Protein AF-A0A811YL05-F1 (afdb_monomer_lite)

pLDDT: mean 79.43, std 15.58, range [33.38, 92.56]

InterPro domains:
  IPR012340 Nucleic acid-binding, OB-fold [G3DSA:2.40.50.140] (1-65)
  IPR012340 Nucleic acid-binding, OB-fold [SSF50249] (3-59)
  IPR013970 Replication factor A protein 3 [PF08661] (5-58)

Secondary structure (DSSP, 8-state):
---GGGS-PEEE-HHHHGG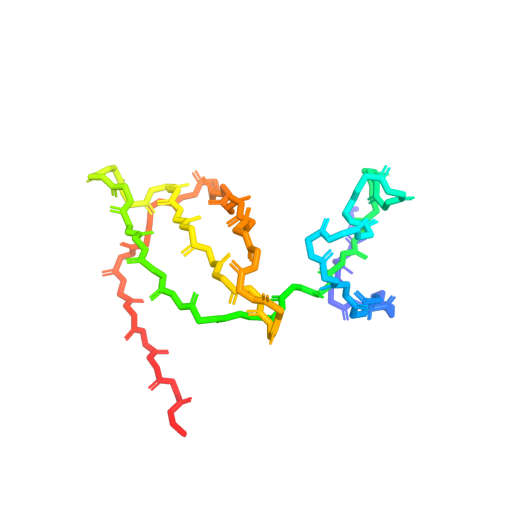GTTS-EEE--EEEEE-TTSSEEEEE-TTS-EEEEE-SS---------

Structure (mmCIF, N/CA/C/O backbone):
data_AF-A0A811YL05-F1
#
_entry.id   AF-A0A811YL05-F1
#
loop_
_atom_site.group_PDB
_atom_site.id
_atom_site.type_symbol
_atom_site.label_atom_id
_atom_site.label_alt_id
_atom_site.label_comp_id
_atom_site.label_asym_id
_atom_site.label_entity_id
_atom_site.label_seq_id
_atom_site.pdbx_PDB_ins_code
_atom_site.Cartn_x
_atom_site.Cartn_y
_atom_site.Cartn_z
_atom_site.occupancy
_atom_site.B_iso_or_equiv
_atom_site.auth_seq_id
_atom_site.auth_comp_id
_atom_site.auth_asym_id
_atom_site.auth_atom_id
_atom_site.pdbx_PDB_model_num
ATOM 1 N N . MET A 1 1 ? -16.672 18.465 1.478 1.00 49.34 1 MET A N 1
ATOM 2 C CA . MET A 1 1 ? -15.659 17.405 1.318 1.00 49.34 1 MET A CA 1
ATOM 3 C C . MET A 1 1 ? -15.692 17.059 -0.157 1.00 49.34 1 MET A C 1
ATOM 5 O O . MET A 1 1 ? -16.750 16.660 -0.617 1.00 49.34 1 MET A O 1
ATOM 9 N N . VAL A 1 2 ? -14.657 17.419 -0.918 1.00 51.06 2 VAL A N 1
ATOM 10 C CA . VAL A 1 2 ? -14.659 17.201 -2.375 1.00 51.06 2 VAL A CA 1
ATOM 11 C C . VAL A 1 2 ? -14.526 15.707 -2.603 1.00 51.06 2 VAL A C 1
ATOM 13 O O . VAL A 1 2 ? -13.599 15.091 -2.075 1.00 51.06 2 VAL A O 1
ATOM 16 N N . ASP A 1 3 ? -15.478 15.128 -3.322 1.00 58.00 3 ASP A N 1
ATOM 17 C CA . ASP A 1 3 ? -15.414 13.722 -3.669 1.00 58.00 3 ASP A CA 1
ATOM 18 C C . ASP A 1 3 ? -14.224 13.508 -4.614 1.00 58.00 3 ASP A C 1
ATOM 20 O O . ASP A 1 3 ? -14.123 14.120 -5.679 1.00 58.00 3 ASP A O 1
ATOM 24 N N . ILE A 1 4 ? -13.270 12.675 -4.195 1.00 63.78 4 ILE A N 1
ATOM 25 C CA . ILE A 1 4 ? -12.031 12.416 -4.941 1.00 63.78 4 ILE A CA 1
ATOM 26 C C . ILE A 1 4 ? -12.338 11.776 -6.313 1.00 63.78 4 ILE A C 1
ATOM 28 O O . ILE A 1 4 ? -11.470 11.761 -7.187 1.00 63.78 4 ILE A O 1
ATOM 32 N N . MET A 1 5 ? -13.553 11.254 -6.543 1.00 61.50 5 MET A N 1
ATOM 33 C CA . MET A 1 5 ? -13.974 10.741 -7.851 1.00 61.50 5 MET A CA 1
ATOM 34 C C . MET A 1 5 ? -14.164 11.831 -8.913 1.00 61.50 5 MET A C 1
ATOM 36 O O . MET A 1 5 ? -14.049 11.511 -10.092 1.00 61.50 5 MET A O 1
ATOM 40 N N . GLU A 1 6 ? -14.400 13.092 -8.536 1.00 60.53 6 GLU A N 1
ATOM 41 C CA . GLU A 1 6 ? -14.556 14.197 -9.500 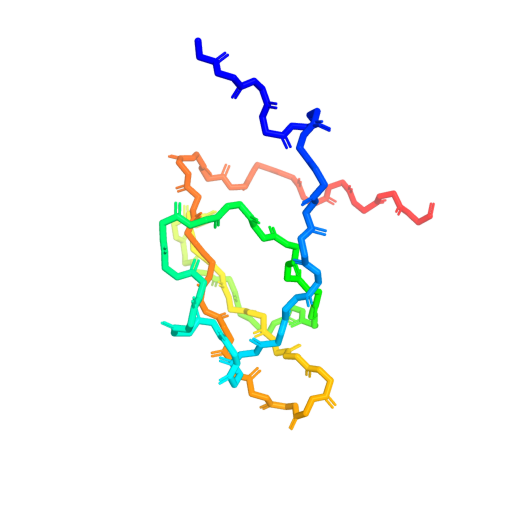1.00 60.53 6 GLU A CA 1
ATOM 42 C C . GLU A 1 6 ? -13.225 14.856 -9.898 1.00 60.53 6 GLU A C 1
ATOM 44 O O . GLU A 1 6 ? -13.175 15.683 -10.810 1.00 60.53 6 GLU A O 1
ATOM 49 N N . LEU A 1 7 ? -12.121 14.488 -9.241 1.00 62.88 7 LEU A N 1
ATOM 50 C CA . LEU A 1 7 ? -10.793 15.023 -9.531 1.00 62.88 7 LEU A CA 1
ATOM 51 C C . LEU A 1 7 ? -10.066 14.148 -10.560 1.00 62.88 7 LEU A C 1
ATOM 53 O O . LEU A 1 7 ? -10.058 12.921 -10.460 1.00 62.88 7 LEU A O 1
ATOM 57 N N . SER A 1 8 ? -9.397 14.779 -11.531 1.00 66.38 8 SER A N 1
ATOM 58 C CA . SER A 1 8 ? -8.517 14.073 -12.469 1.00 66.38 8 SER A CA 1
ATOM 59 C C . SER A 1 8 ? -7.341 13.468 -11.702 1.00 66.38 8 SER A C 1
ATOM 61 O O . SER A 1 8 ? -6.420 14.176 -11.297 1.00 66.38 8 SER A O 1
ATOM 63 N N . LYS A 1 9 ? -7.376 12.153 -11.484 1.00 71.62 9 LYS A N 1
ATOM 64 C CA . LYS A 1 9 ? -6.323 11.426 -10.772 1.00 71.62 9 LYS A CA 1
ATOM 65 C C . LYS A 1 9 ? -5.142 11.211 -11.707 1.00 71.62 9 LYS A C 1
ATOM 67 O O . LYS A 1 9 ? -5.292 10.637 -12.785 1.00 71.62 9 LYS A O 1
ATOM 72 N N . LEU A 1 10 ? -3.965 11.663 -11.293 1.00 77.94 10 LEU A N 1
ATOM 73 C CA . LEU A 1 10 ? -2.735 11.380 -12.022 1.00 77.94 10 LEU A CA 1
ATOM 74 C C . LEU A 1 10 ? -2.345 9.920 -11.802 1.00 77.94 10 LEU A C 1
ATOM 76 O O . LEU A 1 10 ? -2.350 9.436 -10.670 1.00 77.94 10 LEU A O 1
ATOM 80 N N . HIS A 1 11 ? -2.031 9.224 -12.893 1.00 80.62 11 HIS A N 1
ATOM 81 C CA . HIS A 1 11 ? -1.465 7.885 -12.822 1.00 80.62 11 HIS A CA 1
ATOM 82 C C . HIS A 1 11 ? 0.001 8.002 -12.404 1.00 80.62 11 HIS A C 1
ATOM 84 O O . HIS A 1 11 ? 0.784 8.659 -13.091 1.00 80.62 11 HIS A O 1
ATOM 90 N N . VAL A 1 12 ? 0.348 7.401 -11.269 1.00 83.56 12 VAL A N 1
ATOM 91 C CA . VAL A 1 12 ? 1.685 7.483 -10.673 1.00 83.56 12 VAL A CA 1
ATOM 92 C C . VAL A 1 12 ? 2.266 6.088 -10.461 1.00 83.56 12 VAL A C 1
ATOM 94 O O . VAL A 1 12 ? 1.532 5.124 -10.245 1.00 83.56 12 VAL A O 1
ATOM 97 N N . ASN A 1 13 ? 3.592 6.003 -10.521 1.00 84.19 13 ASN A N 1
ATOM 98 C CA . ASN A 1 13 ? 4.380 4.831 -10.137 1.00 84.19 13 ASN A CA 1
ATOM 99 C C . ASN A 1 13 ? 5.050 5.073 -8.774 1.00 84.19 13 ASN A C 1
ATOM 101 O O . ASN A 1 13 ? 4.980 6.178 -8.227 1.00 84.19 13 ASN A O 1
ATOM 105 N N . ASP A 1 14 ? 5.737 4.065 -8.235 1.00 84.81 14 ASP A N 1
ATOM 106 C CA . ASP A 1 14 ? 6.376 4.183 -6.918 1.00 84.81 14 ASP A CA 1
ATOM 107 C C . ASP A 1 14 ? 7.471 5.265 -6.917 1.00 84.81 14 ASP A C 1
ATOM 109 O O . ASP A 1 14 ? 7.561 6.102 -6.019 1.00 84.81 14 ASP A O 1
ATOM 113 N N . SER A 1 15 ? 8.223 5.348 -8.018 1.00 83.50 15 SER A N 1
ATOM 114 C CA . SER A 1 15 ? 9.302 6.323 -8.224 1.00 83.50 15 SER A CA 1
ATOM 115 C C . SER A 1 15 ? 8.861 7.788 -8.123 1.00 83.50 15 SER A C 1
ATOM 117 O O . SER A 1 15 ? 9.669 8.660 -7.804 1.00 83.50 15 SER A O 1
ATOM 119 N N . THR A 1 16 ? 7.601 8.083 -8.445 1.00 83.69 16 THR A N 1
ATOM 120 C CA . THR A 1 16 ? 7.060 9.450 -8.459 1.00 83.69 16 THR A CA 1
ATOM 121 C C . THR A 1 16 ? 6.177 9.749 -7.254 1.00 83.69 16 THR A C 1
ATOM 123 O O . THR A 1 16 ? 5.829 10.909 -7.046 1.00 83.69 16 THR A O 1
ATOM 126 N N . LEU A 1 17 ? 5.883 8.755 -6.409 1.00 84.50 17 LEU A N 1
ATOM 127 C CA . LEU A 1 17 ? 4.968 8.878 -5.273 1.00 84.50 17 LEU A CA 1
ATOM 128 C C . LEU A 1 17 ? 5.359 10.025 -4.324 1.00 84.50 17 LEU A C 1
ATOM 130 O O . LEU A 1 17 ? 4.507 10.804 -3.899 1.00 84.50 17 LEU A O 1
ATOM 134 N N . ALA A 1 18 ? 6.660 10.201 -4.073 1.00 86.25 18 ALA A N 1
ATOM 135 C CA . ALA A 1 18 ? 7.189 11.269 -3.221 1.00 86.25 18 ALA A CA 1
ATOM 136 C C . ALA A 1 18 ? 6.909 12.692 -3.749 1.00 86.25 18 ALA A C 1
ATOM 138 O O . ALA A 1 18 ? 6.905 13.648 -2.979 1.00 86.25 18 ALA A O 1
ATOM 139 N N . GLN A 1 19 ? 6.660 12.854 -5.051 1.00 87.69 19 GLN A N 1
ATOM 140 C CA . GLN A 1 19 ? 6.335 14.150 -5.658 1.00 87.69 19 GLN A CA 1
ATOM 141 C C . GLN A 1 19 ? 4.839 14.492 -5.536 1.00 87.69 19 GLN A C 1
ATOM 143 O O . GLN A 1 19 ? 4.456 15.649 -5.710 1.00 87.69 19 GLN A O 1
ATOM 148 N N . PHE A 1 20 ? 3.993 13.505 -5.214 1.00 84.81 20 PHE A N 1
ATOM 149 C CA . PHE A 1 20 ? 2.533 13.628 -5.146 1.00 84.81 20 PHE A CA 1
ATOM 150 C C . PHE A 1 20 ? 1.973 13.493 -3.723 1.00 84.81 20 PHE A C 1
ATOM 152 O O . PHE A 1 20 ? 0.805 13.151 -3.542 1.00 84.81 20 PHE A O 1
ATOM 159 N N . ILE A 1 21 ? 2.784 13.792 -2.706 1.00 86.00 21 ILE A N 1
ATOM 160 C CA . ILE A 1 21 ? 2.347 13.800 -1.303 1.00 86.00 21 ILE A CA 1
ATOM 161 C C . ILE A 1 21 ? 1.139 14.736 -1.139 1.00 86.00 21 ILE A C 1
ATOM 163 O O . ILE A 1 21 ? 1.120 15.838 -1.691 1.00 86.00 21 ILE A O 1
ATOM 167 N N . ASP A 1 22 ? 0.142 14.274 -0.380 1.00 85.81 22 ASP A N 1
ATOM 168 C CA . ASP A 1 22 ? -1.118 14.980 -0.085 1.00 85.81 22 ASP A CA 1
ATOM 169 C C . ASP A 1 22 ? -2.010 15.260 -1.315 1.00 85.81 22 ASP A C 1
ATOM 171 O O . ASP A 1 22 ? -2.974 16.021 -1.250 1.00 85.81 22 ASP A O 1
ATOM 175 N N . ARG A 1 23 ? -1.721 14.633 -2.466 1.00 85.12 23 ARG A N 1
ATOM 176 C CA . ARG A 1 23 ? -2.517 14.769 -3.695 1.00 85.12 23 ARG A CA 1
ATOM 177 C C . ARG A 1 23 ? -3.262 13.473 -4.023 1.00 85.12 23 ARG A C 1
ATOM 179 O O . ARG A 1 23 ? -2.738 12.384 -3.793 1.00 85.12 23 ARG A O 1
ATOM 186 N N . PRO A 1 24 ? -4.466 13.557 -4.615 1.00 82.25 24 PRO A N 1
ATOM 187 C CA . PRO A 1 24 ? -5.172 12.377 -5.091 1.00 82.25 24 PRO A CA 1
ATOM 188 C C . PRO A 1 24 ? -4.445 11.772 -6.297 1.00 82.25 24 PRO A C 1
ATOM 190 O O . PRO A 1 24 ? -4.190 12.452 -7.294 1.00 82.25 24 PRO A O 1
ATOM 193 N N . VAL A 1 25 ? -4.151 10.477 -6.222 1.00 87.19 25 VAL A N 1
ATOM 194 C CA . VAL A 1 25 ? -3.438 9.732 -7.266 1.00 87.19 25 VAL A CA 1
ATOM 195 C C . VAL A 1 25 ? -4.145 8.422 -7.603 1.00 87.19 25 VAL A C 1
ATOM 197 O O . VAL A 1 25 ? -4.925 7.890 -6.812 1.00 87.19 25 VAL A O 1
ATOM 200 N N . CYS A 1 26 ? -3.863 7.898 -8.793 1.00 89.12 26 CYS A N 1
ATOM 201 C CA . CYS A 1 26 ? -4.172 6.530 -9.187 1.00 89.12 26 CYS A CA 1
ATOM 202 C C . CYS A 1 26 ? -2.870 5.734 -9.217 1.00 89.12 26 CYS A C 1
ATOM 204 O O . CYS A 1 26 ? -2.001 6.022 -10.037 1.00 89.12 26 CYS A O 1
ATOM 206 N N . PHE A 1 27 ? -2.752 4.726 -8.358 1.00 87.38 27 PHE A N 1
ATOM 207 C CA . PHE A 1 27 ? -1.638 3.785 -8.373 1.00 87.38 27 PHE A CA 1
ATOM 208 C C . PHE A 1 27 ? -2.132 2.444 -8.913 1.00 87.38 27 PHE A C 1
ATOM 210 O O . PHE A 1 27 ? -3.080 1.871 -8.372 1.00 87.38 27 PHE A O 1
ATOM 217 N N . VAL A 1 28 ? -1.514 1.951 -9.985 1.00 87.94 28 VAL A N 1
ATOM 218 C CA . VAL A 1 28 ? -1.852 0.659 -10.591 1.00 87.94 28 VAL A CA 1
ATOM 219 C C . VAL A 1 28 ? -0.660 -0.268 -10.440 1.00 87.94 28 VAL A C 1
ATOM 221 O O . VAL A 1 28 ? 0.452 0.060 -10.843 1.00 87.94 28 VAL A O 1
ATOM 224 N N . GLY A 1 29 ? -0.901 -1.445 -9.873 1.00 89.75 29 GLY A N 1
ATOM 225 C CA . GLY A 1 29 ? 0.148 -2.421 -9.638 1.00 89.75 29 GLY A CA 1
ATOM 226 C C . GLY A 1 29 ? -0.394 -3.820 -9.397 1.00 89.75 29 GLY A C 1
ATOM 227 O O . GLY A 1 29 ? -1.594 -4.030 -9.205 1.00 89.75 29 GLY A O 1
ATOM 228 N N . ARG A 1 30 ? 0.516 -4.78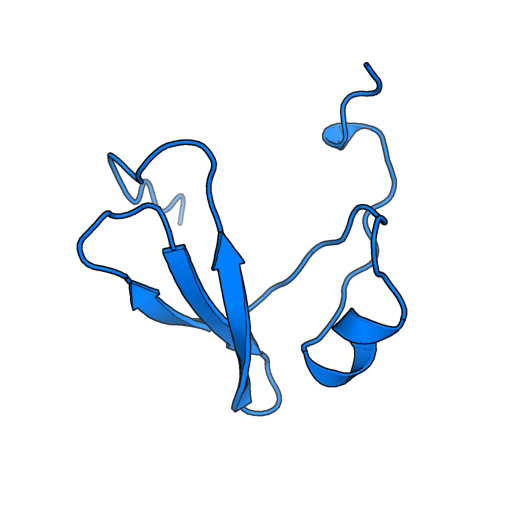9 -9.416 1.00 91.38 30 ARG A N 1
ATOM 229 C CA . ARG A 1 30 ? 0.266 -6.172 -9.024 1.00 91.38 30 ARG A CA 1
ATOM 230 C C . ARG A 1 30 ? 0.200 -6.259 -7.508 1.00 91.38 30 ARG A C 1
ATOM 232 O O . ARG A 1 30 ? 1.060 -5.728 -6.823 1.00 91.38 30 ARG A O 1
ATOM 239 N N . LEU A 1 31 ? -0.797 -6.958 -6.984 1.00 90.75 31 LEU A N 1
ATOM 240 C CA . LEU A 1 31 ? -0.866 -7.245 -5.558 1.00 90.75 31 LEU A CA 1
ATOM 241 C C . LEU A 1 31 ? 0.199 -8.269 -5.160 1.00 90.75 31 LEU A C 1
ATOM 243 O O . LEU A 1 31 ? 0.150 -9.408 -5.616 1.00 90.75 31 LEU A O 1
ATOM 247 N N . GLU A 1 32 ? 1.110 -7.868 -4.277 1.00 92.25 32 GLU A N 1
ATOM 248 C CA . GLU A 1 32 ? 2.184 -8.732 -3.774 1.00 92.25 32 GLU A CA 1
ATOM 249 C C . GLU A 1 32 ? 1.831 -9.358 -2.430 1.00 92.25 32 GLU A C 1
ATOM 251 O O . GLU A 1 32 ? 2.013 -10.553 -2.202 1.00 92.25 32 GLU A O 1
ATOM 256 N N . LYS A 1 33 ? 1.341 -8.538 -1.496 1.00 91.06 33 LYS A N 1
ATOM 257 C CA . LYS A 1 33 ? 1.130 -8.968 -0.114 1.00 91.06 33 LYS A CA 1
ATOM 258 C C . LYS A 1 33 ? -0.023 -8.223 0.523 1.00 91.06 33 LYS A C 1
ATOM 260 O O . LYS A 1 33 ? -0.136 -7.013 0.377 1.00 91.06 33 LYS A O 1
ATOM 265 N N . ILE A 1 34 ? -0.824 -8.936 1.306 1.00 90.06 34 ILE A N 1
ATOM 266 C CA . ILE A 1 34 ? -1.861 -8.353 2.159 1.00 90.06 34 ILE A CA 1
ATOM 267 C C . ILE A 1 34 ? -1.415 -8.506 3.616 1.00 90.06 34 ILE A C 1
ATOM 269 O O . ILE A 1 34 ? -0.914 -9.558 4.019 1.00 90.06 34 ILE A O 1
ATOM 273 N N . HIS A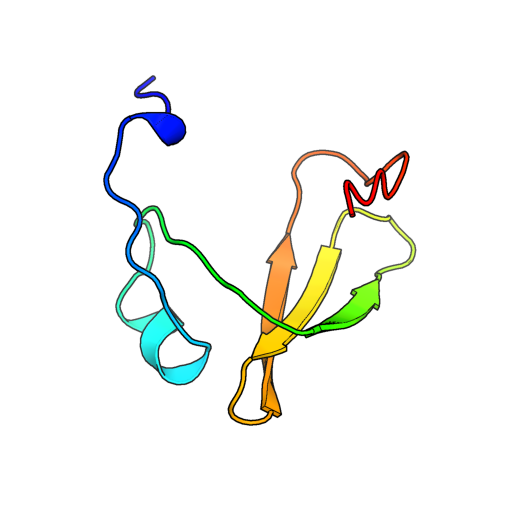 1 35 ? -1.564 -7.450 4.409 1.00 89.62 35 HIS A N 1
ATOM 274 C CA . HIS A 1 35 ? -1.313 -7.495 5.844 1.00 89.62 35 HIS A CA 1
ATOM 275 C C . HIS A 1 35 ? -2.425 -8.268 6.568 1.00 89.62 35 HIS A C 1
ATOM 277 O O . HIS A 1 35 ? -3.583 -8.217 6.165 1.00 89.62 35 HIS A O 1
ATOM 283 N N . LEU A 1 36 ? -2.101 -8.931 7.684 1.00 87.81 36 LEU A N 1
ATOM 284 C CA . LEU A 1 36 ? -3.048 -9.777 8.433 1.00 87.81 36 LEU A CA 1
ATOM 285 C C . LEU A 1 36 ? -4.306 -9.030 8.900 1.00 87.81 36 LEU A C 1
ATOM 287 O O . LEU A 1 36 ? -5.368 -9.625 9.030 1.00 87.81 36 LEU A O 1
ATOM 291 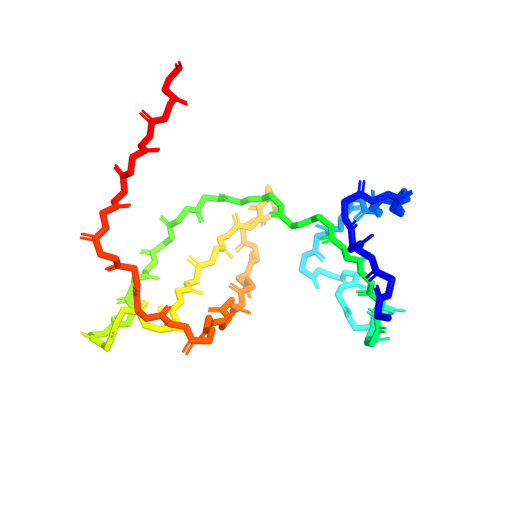N N . THR A 1 37 ? -4.198 -7.721 9.134 1.00 87.06 37 THR A N 1
ATOM 292 C CA . THR A 1 37 ? -5.338 -6.874 9.520 1.00 87.06 37 THR A CA 1
ATOM 293 C C . THR A 1 37 ? -6.284 -6.564 8.361 1.00 87.06 37 THR A C 1
ATOM 295 O O . THR A 1 37 ? -7.346 -6.003 8.601 1.00 87.06 37 THR A O 1
ATOM 298 N N . GLY A 1 38 ? -5.889 -6.831 7.111 1.00 86.56 38 GLY A N 1
ATOM 299 C CA . GLY A 1 38 ? -6.637 -6.457 5.908 1.00 86.56 38 GLY A CA 1
ATOM 300 C C . GLY A 1 38 ? -6.698 -4.948 5.638 1.00 86.56 38 GLY A C 1
ATOM 301 O O . GLY A 1 38 ? -7.356 -4.538 4.688 1.00 86.56 38 GLY A O 1
ATOM 302 N N . LYS A 1 39 ? -6.027 -4.125 6.459 1.00 89.00 39 LYS A N 1
ATOM 303 C CA . LYS A 1 39 ? -5.996 -2.654 6.348 1.00 89.00 39 LYS A CA 1
ATOM 304 C C . LYS A 1 39 ? -4.795 -2.112 5.579 1.00 89.00 39 LYS A C 1
ATOM 306 O O . LYS A 1 39 ? -4.669 -0.909 5.406 1.00 89.00 39 LYS A O 1
ATOM 311 N N . MET A 1 40 ? -3.886 -2.984 5.169 1.00 90.19 40 MET A N 1
ATOM 312 C CA . MET A 1 40 ? -2.693 -2.594 4.434 1.00 90.19 40 MET A CA 1
ATOM 313 C C . MET A 1 40 ? -2.354 -3.680 3.429 1.00 90.19 40 MET A C 1
ATOM 315 O O . MET A 1 40 ? -2.459 -4.869 3.740 1.00 90.19 40 MET A O 1
ATOM 319 N N . PHE A 1 41 ? -1.927 -3.289 2.239 1.00 92.50 41 PHE A N 1
ATOM 320 C CA . PHE A 1 41 ? -1.398 -4.208 1.244 1.00 92.50 41 PHE A CA 1
ATOM 321 C C . PHE A 1 41 ? -0.299 -3.543 0.417 1.00 92.50 41 PHE A C 1
ATOM 323 O O . PHE A 1 41 ? -0.177 -2.323 0.381 1.00 92.50 41 PHE A O 1
ATOM 330 N N . ILE A 1 42 ? 0.534 -4.366 -0.210 1.00 92.00 42 ILE A N 1
ATOM 331 C CA . ILE A 1 42 ? 1.662 -3.937 -1.032 1.00 92.00 42 ILE A CA 1
ATOM 332 C C . ILE A 1 42 ? 1.314 -4.206 -2.491 1.00 92.00 42 ILE A C 1
ATOM 334 O O . ILE A 1 42 ? 0.916 -5.323 -2.840 1.00 92.00 42 ILE A O 1
ATOM 338 N N . LEU A 1 43 ? 1.483 -3.183 -3.324 1.00 92.56 43 LEU A N 1
ATOM 339 C CA . LEU A 1 43 ? 1.388 -3.273 -4.772 1.00 92.56 43 LEU A CA 1
ATOM 340 C C . LEU A 1 43 ? 2.778 -3.105 -5.392 1.00 92.56 43 LEU A C 1
ATOM 342 O O . LEU A 1 43 ? 3.478 -2.157 -5.050 1.00 92.56 43 LEU A O 1
ATOM 346 N N . SER A 1 44 ? 3.155 -3.963 -6.334 1.00 91.50 44 SER A N 1
ATOM 347 C CA . SER A 1 44 ? 4.299 -3.721 -7.214 1.00 91.50 44 SER A CA 1
ATOM 348 C C . SER A 1 44 ? 3.854 -3.020 -8.487 1.00 91.50 44 SER A C 1
ATOM 350 O O . SER A 1 44 ? 2.931 -3.481 -9.161 1.00 91.50 44 SER A O 1
ATOM 352 N N . ASP A 1 45 ? 4.507 -1.923 -8.846 1.00 88.56 45 ASP A N 1
ATOM 353 C CA . ASP A 1 45 ? 4.288 -1.253 -10.126 1.00 88.56 45 ASP A CA 1
ATOM 354 C C . ASP A 1 45 ? 4.891 -2.042 -11.312 1.00 88.56 45 ASP A C 1
ATOM 356 O O . ASP A 1 45 ? 5.450 -3.133 -11.163 1.00 88.56 45 ASP A O 1
ATOM 360 N N . GLY A 1 46 ? 4.770 -1.497 -12.527 1.00 83.75 46 GLY A N 1
ATOM 361 C CA . GLY A 1 46 ? 5.324 -2.105 -13.745 1.00 83.75 46 GLY A CA 1
ATOM 362 C C . GLY A 1 46 ? 6.858 -2.141 -13.814 1.00 83.75 46 GLY A C 1
ATOM 363 O O . GLY A 1 46 ? 7.401 -2.832 -14.673 1.00 83.75 46 GLY A O 1
ATOM 364 N N . GLU A 1 47 ? 7.555 -1.430 -12.926 1.00 86.75 47 GLU A N 1
ATOM 365 C CA . GLU A 1 47 ? 9.015 -1.464 -12.790 1.00 86.75 47 GLU A CA 1
ATOM 366 C C . GLU A 1 47 ? 9.472 -2.468 -11.716 1.00 86.75 47 GLU A C 1
ATOM 368 O O . GLU A 1 47 ? 10.673 -2.668 -11.533 1.00 86.75 47 GLU A O 1
ATOM 373 N N . GLY A 1 48 ? 8.534 -3.116 -11.014 1.00 86.69 48 GLY A N 1
ATOM 374 C CA . GLY A 1 48 ? 8.821 -4.034 -9.913 1.00 86.69 48 GLY A CA 1
ATOM 375 C C . GLY A 1 48 ? 9.137 -3.332 -8.589 1.00 86.69 48 GLY A C 1
ATOM 376 O O . GLY A 1 48 ? 9.697 -3.961 -7.691 1.00 86.69 48 GLY A O 1
ATOM 377 N N . LYS A 1 49 ? 8.810 -2.041 -8.457 1.00 90.06 49 LYS A N 1
ATOM 378 C CA . LYS A 1 49 ? 8.952 -1.282 -7.208 1.00 90.06 49 LYS A CA 1
ATOM 379 C C . LYS A 1 49 ? 7.674 -1.363 -6.387 1.00 90.06 49 LYS A C 1
ATOM 381 O O . LYS A 1 49 ? 6.579 -1.450 -6.937 1.00 90.06 49 LYS A O 1
ATOM 386 N N . ASN A 1 50 ? 7.817 -1.332 -5.066 1.00 91.38 50 ASN A N 1
ATOM 387 C CA . ASN A 1 50 ? 6.743 -1.674 -4.140 1.00 91.38 50 ASN A CA 1
ATOM 388 C C . ASN A 1 50 ? 6.158 -0.434 -3.465 1.00 91.38 50 ASN A C 1
ATOM 390 O O . ASN A 1 50 ? 6.816 0.169 -2.623 1.00 91.38 50 ASN A O 1
ATOM 394 N N . GLY A 1 51 ? 4.887 -0.155 -3.741 1.00 89.81 51 GLY A N 1
ATOM 395 C CA . GLY A 1 51 ? 4.081 0.828 -3.030 1.00 89.81 51 GLY A CA 1
ATOM 396 C C . GLY A 1 51 ? 3.272 0.184 -1.902 1.00 89.81 51 GLY A C 1
ATOM 397 O O . GLY A 1 51 ? 2.677 -0.883 -2.070 1.00 89.81 51 GLY A O 1
ATOM 398 N N . THR A 1 52 ? 3.223 0.839 -0.742 1.00 91.12 52 THR A N 1
ATOM 399 C CA . THR A 1 52 ? 2.368 0.422 0.382 1.00 91.12 52 THR A CA 1
ATOM 400 C C . THR A 1 52 ? 1.063 1.204 0.352 1.00 91.12 52 THR A C 1
ATOM 402 O O . THR A 1 52 ? 1.076 2.431 0.317 1.00 91.12 52 THR A O 1
ATOM 405 N N . ILE A 1 53 ? -0.062 0.492 0.377 1.00 91.00 53 ILE A N 1
ATOM 406 C CA . ILE A 1 53 ? -1.405 1.067 0.372 1.00 91.00 53 ILE A CA 1
ATOM 407 C C . ILE A 1 53 ? -2.060 0.799 1.721 1.00 91.00 53 ILE A C 1
ATOM 409 O O . ILE A 1 53 ? -2.153 -0.351 2.155 1.00 91.00 53 ILE A O 1
ATOM 413 N N . GLU A 1 54 ? -2.539 1.861 2.360 1.00 91.19 54 GLU A N 1
ATOM 414 C CA . GLU A 1 54 ? -3.286 1.805 3.613 1.00 91.19 54 GLU A CA 1
ATOM 415 C C . GLU A 1 54 ? -4.772 2.074 3.372 1.00 91.19 54 GLU A C 1
ATOM 417 O O . GLU A 1 54 ? -5.162 2.870 2.517 1.00 91.19 54 GLU A O 1
ATOM 422 N N . LEU A 1 55 ? -5.611 1.393 4.144 1.00 87.38 55 LEU A N 1
ATOM 423 C CA . LEU A 1 55 ? -7.059 1.479 4.084 1.00 87.38 55 LEU A CA 1
ATOM 424 C C . LEU A 1 55 ? -7.619 1.897 5.437 1.00 87.38 55 LEU A C 1
ATOM 426 O O . LEU A 1 55 ? -7.168 1.444 6.490 1.00 87.38 55 LEU A O 1
ATOM 430 N N . MET A 1 56 ? -8.681 2.697 5.395 1.00 86.25 56 MET A N 1
ATOM 431 C CA . MET A 1 56 ? -9.423 3.090 6.595 1.00 86.25 56 MET A CA 1
ATOM 432 C C . MET A 1 56 ? -10.148 1.888 7.224 1.00 86.25 56 MET A C 1
ATOM 434 O O . MET A 1 56 ? -10.133 1.698 8.444 1.00 86.25 56 MET A O 1
ATOM 438 N N . GLU A 1 57 ? -10.721 1.029 6.383 1.00 85.69 57 GLU A N 1
ATOM 439 C CA . GLU A 1 57 ? -11.453 -0.174 6.775 1.00 85.69 57 GLU A CA 1
ATOM 440 C C . GLU A 1 57 ? -10.797 -1.427 6.175 1.00 85.69 57 GLU A C 1
ATOM 442 O O . GLU A 1 57 ? -10.215 -1.359 5.091 1.00 85.69 57 GLU A O 1
ATOM 447 N N . PRO A 1 58 ? -10.838 -2.576 6.873 1.00 84.19 58 PRO A N 1
ATOM 448 C CA . PRO A 1 58 ? -10.239 -3.801 6.362 1.00 84.19 58 PRO A CA 1
ATOM 449 C C . PRO A 1 58 ? -10.995 -4.309 5.127 1.00 84.19 58 PRO A C 1
ATOM 451 O O . PRO A 1 58 ? -12.223 -4.243 5.071 1.00 84.19 58 PRO A O 1
ATOM 454 N N . ILE A 1 59 ? -10.276 -4.869 4.150 1.00 79.81 59 ILE A N 1
ATOM 455 C CA . ILE A 1 59 ? -10.909 -5.511 2.987 1.00 79.81 59 ILE A CA 1
ATOM 456 C C . ILE A 1 59 ? -11.735 -6.715 3.453 1.00 79.81 59 ILE A C 1
ATOM 458 O O . ILE A 1 59 ? -11.190 -7.691 3.966 1.00 79.81 59 ILE A O 1
ATOM 462 N N . LEU A 1 60 ? -13.053 -6.648 3.240 1.00 70.19 60 LEU A N 1
ATOM 463 C CA . LEU A 1 60 ? -13.995 -7.724 3.565 1.00 70.19 60 LEU A CA 1
ATOM 464 C C . LEU A 1 60 ? -14.159 -8.735 2.410 1.00 70.19 60 LEU A C 1
ATOM 466 O O . LEU A 1 60 ? -14.428 -9.907 2.656 1.00 70.19 60 LEU A O 1
ATOM 470 N N . ALA A 1 61 ? -13.981 -8.307 1.153 1.00 56.72 61 ALA A N 1
ATOM 471 C CA . ALA A 1 61 ? -14.058 -9.164 -0.034 1.00 56.72 61 ALA A CA 1
ATOM 472 C C . ALA A 1 61 ? -13.294 -8.553 -1.225 1.00 56.72 61 ALA A C 1
ATOM 474 O O . ALA A 1 61 ? -13.536 -7.406 -1.601 1.00 56.72 61 ALA A O 1
ATOM 475 N N . PHE A 1 62 ? -12.407 -9.331 -1.858 1.00 54.56 62 PHE A N 1
ATOM 476 C CA . PHE A 1 62 ? -11.885 -9.030 -3.196 1.00 54.56 62 PHE A CA 1
ATOM 477 C C . PHE A 1 62 ? -12.987 -9.326 -4.223 1.00 54.56 62 PHE A C 1
ATOM 479 O O . PHE A 1 62 ? -13.009 -10.389 -4.839 1.00 54.56 62 PHE A O 1
ATOM 486 N N . THR A 1 63 ? -13.931 -8.408 -4.419 1.00 41.00 63 THR A N 1
ATOM 487 C CA . THR A 1 63 ? -14.818 -8.489 -5.588 1.00 41.00 63 THR A CA 1
ATOM 488 C C . THR A 1 63 ? -14.026 -8.009 -6.803 1.00 41.00 63 THR A C 1
ATOM 490 O O . THR A 1 63 ? -14.107 -6.848 -7.197 1.00 41.00 63 THR A O 1
ATOM 493 N N . MET A 1 64 ? -13.209 -8.898 -7.376 1.00 35.66 64 MET A N 1
ATOM 494 C CA . MET A 1 64 ? -12.653 -8.715 -8.716 1.00 35.66 64 MET A CA 1
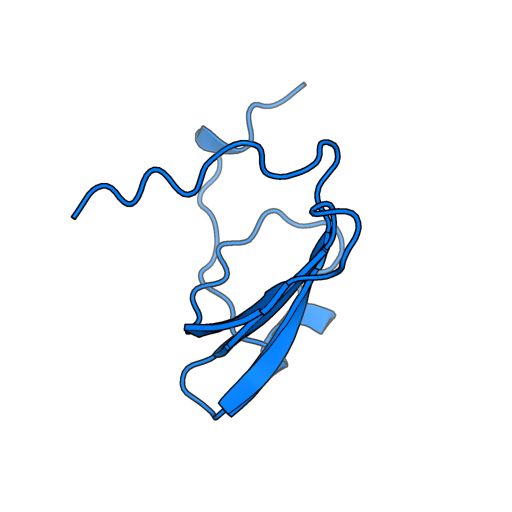ATOM 495 C C . MET A 1 64 ? -13.826 -8.663 -9.700 1.00 35.66 64 MET A C 1
ATOM 497 O O . MET A 1 64 ? -14.402 -9.693 -10.041 1.00 35.66 64 MET A O 1
ATOM 501 N N . LYS A 1 65 ? -14.204 -7.465 -10.155 1.00 33.38 65 LYS A N 1
ATOM 502 C CA . LYS A 1 65 ? -14.851 -7.339 -11.463 1.00 33.38 65 LYS A CA 1
ATOM 503 C C . LYS A 1 65 ? -13.762 -7.612 -12.503 1.00 33.38 65 LYS A C 1
ATOM 505 O O . LYS A 1 65 ? -12.908 -6.754 -12.718 1.00 33.38 65 LYS A O 1
ATOM 510 N N . LEU A 1 66 ? -13.754 -8.840 -13.028 1.00 35.62 66 LEU A N 1
ATOM 511 C CA . LEU A 1 66 ? -13.155 -9.166 -14.326 1.00 35.62 66 LEU A CA 1
ATOM 512 C C . LEU A 1 66 ? -13.883 -8.394 -15.431 1.00 35.62 66 LEU A C 1
ATOM 514 O O . LEU A 1 66 ? -15.119 -8.220 -15.296 1.00 35.62 66 LEU A O 1
#

Sequence (66 aa):
MVDIMELSKLHVNDSTLAQFIDRPVCFVGRLEKIHLTGKMFILSDGEGKNGTIELMEPILAFTMKL

Foldseek 3Di:
DDDLVVDDAAEDAPVCVVVQPPHHHDYDFCWDAADPQQQKTWGQHPVRDIDIDGHPHHDPDPPPPD

Radius of gyration: 12.83 Å; chains: 1; bounding box: 25×27×24 Å

Organism: Nyctereutes procyonoides (NCBI:txid34880)